Protein AF-A0A7X7E1K5-F1 (afdb_monomer_lite)

Sequence (143 aa):
MISFVKQLFLNLRFADFLDISVVAVFLYFTFTWLRKKASRSIVIGIGSVLFLYAIARFFNMYMTSMVFQAGLTASLVMLVIIFQEDIRMVIERLATIGRFQSRHQLIASNKTVEALVESVCNLARDKIGALIVLKAKNLLTDI

Secondary structure (DSSP, 8-state):
-HHHHHHHHHH--HHHHHHHHHHHHHHHHHHHHHTS-TTTTHHHHHHHHHHHHHHHHHTT-HHHHHHHHHHHHHHHHHHHHHTHHHHHHHHHHHHHHHHTTS-TT----HHHHHHHHHHHHHHHHTT---------SS-----

Radius of gyration: 30.66 Å; chains: 1; bounding box: 66×26×88 Å

Structure (mmCIF, N/CA/C/O backbone):
data_AF-A0A7X7E1K5-F1
#
_entry.id   AF-A0A7X7E1K5-F1
#
loop_
_atom_site.group_PDB
_atom_site.id
_atom_site.type_symbol
_atom_site.label_atom_id
_atom_site.label_alt_id
_atom_site.label_comp_id
_atom_site.label_asym_id
_atom_site.label_entity_id
_atom_site.label_seq_id
_atom_site.pdbx_PDB_ins_code
_atom_site.Cartn_x
_atom_site.Cartn_y
_atom_site.Cartn_z
_atom_site.occupancy
_atom_site.B_iso_or_equiv
_atom_site.auth_seq_id
_atom_site.auth_comp_id
_atom_site.auth_asym_id
_atom_site.auth_atom_id
_atom_site.pdbx_PDB_model_num
ATOM 1 N N . MET A 1 1 ? 23.721 11.189 -44.957 1.00 52.22 1 MET A N 1
ATOM 2 C CA . MET A 1 1 ? 22.369 11.431 -44.397 1.00 52.22 1 MET A CA 1
ATOM 3 C C . MET A 1 1 ? 21.437 10.224 -44.570 1.00 52.22 1 MET A C 1
ATOM 5 O O . MET A 1 1 ? 20.901 9.753 -43.580 1.00 52.22 1 MET A O 1
ATOM 9 N N . ILE A 1 2 ? 21.308 9.650 -45.775 1.00 57.72 2 ILE A N 1
ATOM 10 C CA . ILE A 1 2 ? 20.439 8.479 -46.057 1.00 57.72 2 ILE A CA 1
ATOM 11 C C . ILE A 1 2 ? 20.884 7.180 -45.341 1.00 57.72 2 ILE A C 1
ATOM 13 O O . ILE A 1 2 ? 20.051 6.354 -44.976 1.00 57.72 2 ILE A O 1
ATOM 17 N N . SER A 1 3 ? 22.183 7.011 -45.071 1.00 57.66 3 SER A N 1
ATOM 18 C CA . SER A 1 3 ? 22.731 5.881 -44.300 1.00 57.66 3 SER A CA 1
ATOM 19 C C . SER A 1 3 ? 22.342 5.898 -42.815 1.00 57.66 3 SER A C 1
ATOM 21 O O . SER A 1 3 ? 22.110 4.842 -42.236 1.00 57.66 3 SER A O 1
ATOM 23 N N . PHE A 1 4 ? 22.198 7.087 -42.222 1.00 61.28 4 PHE A N 1
ATOM 24 C CA . PHE A 1 4 ? 21.789 7.272 -40.825 1.00 61.28 4 PHE A CA 1
ATOM 25 C C . PHE A 1 4 ? 20.308 6.921 -40.627 1.00 61.28 4 PHE A C 1
ATOM 27 O O . PHE A 1 4 ? 19.933 6.251 -39.670 1.00 61.28 4 PHE A O 1
ATOM 34 N N . VAL A 1 5 ? 19.473 7.291 -41.604 1.00 63.03 5 VAL A N 1
ATOM 35 C CA . VAL A 1 5 ? 18.049 6.933 -41.631 1.00 63.03 5 VAL A CA 1
ATOM 36 C C . VAL A 1 5 ? 17.877 5.421 -41.813 1.00 63.03 5 VAL A C 1
ATOM 38 O O . VAL A 1 5 ? 17.089 4.811 -41.100 1.00 63.03 5 VAL A O 1
ATOM 41 N N . LYS A 1 6 ? 18.669 4.770 -42.678 1.00 56.09 6 LYS A N 1
ATOM 42 C CA . LYS A 1 6 ? 18.647 3.301 -42.804 1.00 56.09 6 LYS A CA 1
ATOM 43 C C . LYS A 1 6 ? 19.093 2.579 -41.529 1.00 56.09 6 LYS A C 1
ATOM 45 O O . LYS A 1 6 ? 18.501 1.557 -41.216 1.00 56.09 6 LYS A O 1
ATOM 50 N N . GLN A 1 7 ? 20.068 3.098 -40.780 1.00 57.12 7 GLN A N 1
ATOM 51 C CA . GLN A 1 7 ? 20.449 2.542 -39.472 1.00 57.12 7 GLN A CA 1
ATOM 52 C C . GLN A 1 7 ? 19.364 2.733 -38.405 1.00 57.12 7 GLN A C 1
ATOM 54 O O . GLN A 1 7 ? 19.164 1.831 -37.601 1.00 57.12 7 GLN A O 1
ATOM 59 N N . LEU A 1 8 ? 18.622 3.846 -38.428 1.00 57.38 8 LEU A N 1
ATOM 60 C CA . LEU A 1 8 ? 17.443 4.044 -37.576 1.00 57.38 8 LEU A CA 1
ATOM 61 C C . LEU A 1 8 ? 16.327 3.044 -37.907 1.00 57.38 8 LEU A C 1
ATOM 63 O O . LEU A 1 8 ? 15.804 2.404 -37.004 1.00 57.38 8 LEU A O 1
ATOM 67 N N . PHE A 1 9 ? 16.007 2.849 -39.190 1.00 56.84 9 PHE A N 1
ATOM 68 C CA . PHE A 1 9 ? 14.975 1.891 -39.606 1.00 56.84 9 PHE A CA 1
ATOM 69 C C . PHE A 1 9 ? 15.405 0.418 -39.477 1.00 56.84 9 PHE A C 1
ATOM 71 O O . PHE A 1 9 ? 14.549 -0.431 -39.264 1.00 56.84 9 PHE A O 1
ATOM 78 N N . LEU A 1 10 ? 16.703 0.099 -39.563 1.00 53.84 10 LEU A N 1
ATOM 79 C CA . LEU A 1 10 ? 17.232 -1.254 -39.322 1.00 53.84 10 LEU A CA 1
ATOM 80 C C . LEU A 1 10 ? 17.377 -1.588 -37.828 1.00 53.84 10 LEU A C 1
ATOM 82 O O . LEU A 1 10 ? 17.355 -2.765 -37.477 1.00 53.84 10 LEU A O 1
ATOM 86 N N . ASN A 1 11 ? 17.501 -0.579 -36.959 1.00 56.53 11 ASN A N 1
ATOM 87 C CA . ASN A 1 11 ? 17.524 -0.754 -35.503 1.00 56.53 11 ASN A CA 1
ATOM 88 C C . ASN A 1 11 ? 16.140 -0.684 -34.849 1.00 56.53 11 ASN A C 1
ATOM 90 O O . ASN A 1 11 ? 16.055 -0.978 -33.659 1.00 56.53 11 ASN A O 1
ATOM 94 N N . LEU A 1 12 ? 15.078 -0.348 -35.595 1.00 55.78 12 LEU A N 1
ATOM 95 C CA . LEU A 1 12 ? 13.701 -0.554 -35.145 1.00 55.78 12 LEU A CA 1
ATOM 96 C C . LEU A 1 12 ? 13.452 -2.058 -35.059 1.00 55.78 12 LEU A C 1
ATOM 98 O O . LEU A 1 12 ? 13.076 -2.721 -36.029 1.00 55.78 12 LEU A O 1
ATOM 102 N N . ARG A 1 13 ? 13.716 -2.619 -33.880 1.00 69.25 13 ARG A N 1
ATOM 103 C CA . ARG A 1 13 ? 13.424 -4.021 -33.610 1.00 69.25 13 ARG A CA 1
ATOM 104 C C . ARG A 1 13 ? 11.918 -4.139 -33.445 1.00 69.25 13 ARG A C 1
ATOM 106 O O . ARG A 1 13 ? 11.271 -3.279 -32.860 1.00 69.25 13 ARG A O 1
ATOM 113 N N . PHE A 1 14 ? 11.360 -5.270 -33.867 1.00 73.12 14 PHE A N 1
ATOM 114 C CA . PHE A 1 14 ? 9.978 -5.640 -33.536 1.00 73.12 14 PHE A CA 1
ATOM 115 C C . PHE A 1 14 ? 9.683 -5.510 -32.024 1.00 73.12 14 PHE A C 1
ATOM 117 O O . PHE A 1 14 ? 8.558 -5.219 -31.627 1.00 73.12 14 PHE A O 1
ATOM 124 N N . ALA A 1 15 ? 10.723 -5.643 -31.192 1.00 69.31 15 ALA A N 1
ATOM 125 C CA . ALA A 1 15 ? 10.692 -5.379 -29.760 1.00 69.31 15 ALA A CA 1
ATOM 126 C C . ALA A 1 15 ? 10.220 -3.958 -29.395 1.00 69.31 15 ALA A C 1
ATOM 128 O O . ALA A 1 15 ? 9.459 -3.837 -28.448 1.00 69.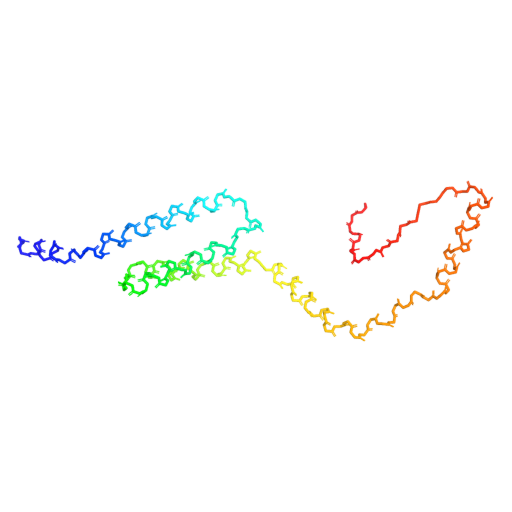31 15 ALA A O 1
ATOM 129 N N . ASP A 1 16 ? 10.587 -2.914 -30.147 1.00 74.38 16 ASP A N 1
ATOM 130 C CA . ASP A 1 16 ? 10.227 -1.521 -29.831 1.00 74.38 16 ASP A CA 1
ATOM 131 C C . ASP A 1 16 ? 8.736 -1.249 -30.088 1.00 74.38 16 ASP A C 1
ATOM 133 O O . ASP A 1 16 ? 8.059 -0.571 -29.315 1.00 74.38 16 ASP A O 1
ATOM 137 N N . PHE A 1 17 ? 8.190 -1.833 -31.159 1.00 79.88 17 PHE A N 1
ATOM 138 C CA . PHE A 1 17 ? 6.757 -1.764 -31.454 1.00 79.88 17 PHE A CA 1
ATOM 139 C C . PHE A 1 17 ? 5.929 -2.535 -30.417 1.00 79.88 17 PHE A C 1
ATOM 141 O O . PHE A 1 17 ? 4.865 -2.081 -29.980 1.00 79.88 17 PHE A O 1
ATOM 148 N N . LEU A 1 18 ? 6.441 -3.695 -29.995 1.00 78.50 18 LEU A N 1
ATOM 149 C CA . LEU A 1 18 ? 5.858 -4.481 -28.916 1.00 78.50 18 LEU A CA 1
ATOM 150 C C . LEU A 1 18 ? 5.944 -3.720 -27.581 1.00 78.50 18 LEU A C 1
ATOM 152 O O . LEU A 1 18 ? 4.991 -3.761 -26.807 1.00 78.50 18 LEU A O 1
ATOM 156 N N . ASP A 1 19 ? 7.008 -2.942 -27.363 1.00 72.69 19 ASP A N 1
ATOM 157 C CA . ASP A 1 19 ? 7.198 -2.110 -26.172 1.00 72.69 19 ASP A CA 1
ATOM 158 C C . ASP A 1 19 ? 6.153 -1.014 -26.028 1.00 72.69 19 ASP A C 1
ATOM 160 O O . ASP A 1 19 ? 5.422 -0.962 -25.036 1.00 72.69 19 ASP A O 1
ATOM 164 N N . ILE A 1 20 ? 5.971 -0.219 -27.078 1.00 80.44 20 ILE A N 1
ATOM 165 C CA . ILE A 1 20 ? 4.963 0.845 -27.093 1.00 80.44 20 ILE A CA 1
ATOM 166 C C . ILE A 1 20 ? 3.552 0.268 -26.911 1.00 80.44 20 ILE A C 1
ATOM 168 O O . ILE A 1 20 ? 2.744 0.821 -26.162 1.00 80.44 20 ILE A O 1
ATOM 172 N N . SER A 1 21 ? 3.260 -0.865 -27.556 1.00 82.31 21 SER A N 1
ATOM 173 C CA . SER A 1 21 ? 1.945 -1.511 -27.473 1.00 82.31 21 SER A CA 1
ATOM 174 C C . SER A 1 21 ? 1.640 -2.021 -26.061 1.00 82.31 21 SER A C 1
ATOM 176 O O . SER A 1 21 ? 0.546 -1.792 -25.541 1.00 82.31 21 SER A O 1
ATOM 178 N N . VAL A 1 22 ? 2.609 -2.675 -25.411 1.00 79.19 22 VAL A N 1
ATOM 179 C CA . VAL A 1 22 ? 2.457 -3.190 -24.041 1.00 79.19 22 VAL A CA 1
ATOM 180 C C . VAL A 1 22 ? 2.259 -2.046 -23.047 1.00 79.19 22 VAL A C 1
ATOM 182 O O . VAL A 1 22 ? 1.338 -2.104 -22.228 1.00 79.19 22 VAL A O 1
ATOM 185 N N . VAL A 1 23 ? 3.053 -0.975 -23.147 1.00 75.69 23 VAL A N 1
ATOM 186 C CA . VAL A 1 23 ? 2.913 0.212 -22.285 1.00 75.69 23 VAL A CA 1
ATOM 187 C C . VAL A 1 23 ? 1.554 0.881 -22.463 1.00 75.69 23 VAL A C 1
ATOM 189 O O . VAL A 1 23 ? 0.909 1.241 -21.477 1.00 75.69 23 VAL A O 1
ATOM 192 N N . ALA A 1 24 ? 1.086 1.029 -23.703 1.00 79.62 24 ALA A N 1
ATOM 193 C CA . ALA A 1 24 ? -0.196 1.665 -23.989 1.00 79.62 24 ALA A CA 1
ATOM 194 C C . ALA A 1 24 ? -1.375 0.890 -23.376 1.00 79.62 24 ALA A C 1
ATOM 196 O O . ALA A 1 24 ? -2.227 1.483 -22.709 1.00 79.62 24 ALA A O 1
ATOM 197 N N . VAL A 1 25 ? -1.403 -0.439 -23.539 1.00 82.12 25 VAL A N 1
ATOM 198 C CA . VAL A 1 25 ? -2.443 -1.299 -22.944 1.00 82.12 25 VAL A CA 1
ATOM 199 C C . VAL A 1 25 ? -2.380 -1.255 -21.418 1.00 82.12 25 VAL A C 1
ATOM 201 O O . VAL A 1 25 ? -3.415 -1.162 -20.754 1.00 82.12 25 VAL A O 1
ATOM 204 N N . PHE A 1 26 ? -1.171 -1.271 -20.856 1.00 75.50 26 PHE A N 1
ATOM 205 C CA . PHE A 1 26 ? -0.964 -1.178 -19.418 1.00 75.50 26 PHE A CA 1
ATOM 206 C C . PHE A 1 26 ? -1.514 0.120 -18.822 1.00 75.50 26 PHE A C 1
ATOM 208 O O . PHE A 1 26 ? -2.250 0.095 -17.829 1.00 75.50 26 PHE A O 1
ATOM 215 N N . LEU A 1 27 ? -1.183 1.256 -19.439 1.00 74.88 27 LEU A N 1
ATOM 216 C CA . LEU A 1 27 ? -1.686 2.558 -19.017 1.00 74.88 27 LEU A CA 1
ATOM 217 C C . LEU A 1 27 ? -3.209 2.608 -19.121 1.00 74.88 27 LEU A C 1
ATOM 219 O O . LEU A 1 27 ? -3.863 3.009 -18.161 1.00 74.88 27 LEU A O 1
ATOM 223 N N . TYR A 1 28 ? -3.787 2.138 -20.229 1.00 83.06 28 TYR A N 1
ATOM 224 C CA . TYR A 1 28 ? -5.239 2.092 -20.406 1.00 83.06 28 TYR A CA 1
ATOM 225 C C . TYR A 1 28 ? -5.943 1.314 -19.284 1.00 83.06 28 TYR A C 1
ATOM 227 O O . TYR A 1 28 ? -6.911 1.807 -18.691 1.00 83.06 28 TYR A O 1
ATOM 235 N N . PHE A 1 29 ? -5.438 0.121 -18.953 1.00 75.00 29 PHE A N 1
ATOM 236 C CA . PHE A 1 29 ? -5.979 -0.679 -17.856 1.00 75.00 29 PHE A CA 1
ATOM 237 C C . PHE A 1 29 ? -5.829 0.035 -16.514 1.00 75.00 29 PHE A C 1
ATOM 239 O O . PHE A 1 29 ? -6.809 0.144 -15.779 1.00 75.00 29 PHE A O 1
ATOM 246 N N . THR A 1 30 ? -4.647 0.583 -16.226 1.00 66.25 30 THR A N 1
ATOM 247 C CA . THR A 1 30 ? -4.368 1.318 -14.983 1.00 66.25 30 THR A CA 1
ATOM 248 C C . THR A 1 30 ? -5.324 2.500 -14.806 1.00 66.25 30 THR A C 1
ATOM 250 O O . THR A 1 30 ? -5.965 2.623 -13.763 1.00 66.25 30 THR A O 1
ATOM 253 N N . PHE A 1 31 ? -5.509 3.329 -15.837 1.00 71.56 31 PHE A N 1
ATOM 254 C CA . PHE A 1 31 ? -6.437 4.466 -15.802 1.00 71.56 31 PHE A CA 1
ATOM 255 C C . PHE A 1 31 ? -7.897 4.039 -15.627 1.00 71.56 31 PHE A C 1
ATOM 257 O O . PHE A 1 31 ? -8.642 4.646 -14.853 1.00 71.56 31 PHE A O 1
ATOM 264 N N . THR A 1 32 ? -8.317 2.981 -16.320 1.00 71.75 32 THR A N 1
ATOM 265 C CA . THR A 1 32 ? -9.682 2.446 -16.207 1.00 71.75 32 THR A CA 1
ATOM 266 C C . THR A 1 32 ? -9.944 1.887 -14.811 1.00 71.75 32 THR A C 1
ATOM 268 O O . THR A 1 32 ? -11.049 2.003 -14.277 1.00 71.75 32 THR A O 1
ATOM 271 N N . TRP A 1 33 ? -8.918 1.307 -14.198 1.00 62.69 33 TRP A N 1
ATOM 272 C CA . TRP A 1 33 ? -8.998 0.683 -12.892 1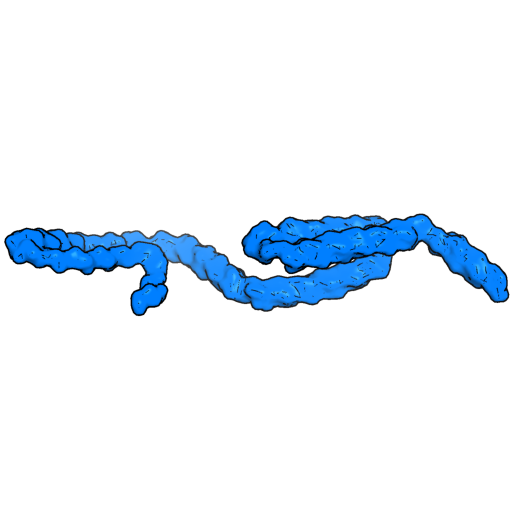.00 62.69 33 TRP A CA 1
ATOM 273 C C . TRP A 1 33 ? -8.980 1.694 -11.744 1.00 62.69 33 TRP A C 1
ATOM 275 O O . TRP A 1 33 ? -9.802 1.589 -10.837 1.00 62.69 33 TRP A O 1
ATOM 285 N N . LEU A 1 34 ? -8.164 2.749 -11.853 1.00 62.81 34 LEU A N 1
ATOM 286 C CA . LEU A 1 34 ? -8.198 3.912 -10.955 1.00 62.81 34 LEU A CA 1
ATOM 287 C C . LEU A 1 34 ? -9.583 4.579 -10.903 1.00 62.81 34 LEU A C 1
ATOM 289 O O . LEU A 1 34 ? -9.949 5.172 -9.891 1.00 62.81 34 LEU A O 1
ATOM 293 N N . ARG A 1 35 ? -10.384 4.463 -11.972 1.00 61.28 35 ARG A N 1
ATOM 294 C CA . ARG A 1 35 ? -11.755 4.994 -12.020 1.00 61.28 35 ARG A CA 1
ATOM 295 C C . ARG A 1 35 ? -12.802 4.157 -11.273 1.00 61.28 35 ARG A C 1
ATOM 297 O O . ARG A 1 35 ? -13.898 4.670 -11.051 1.00 61.28 35 ARG A O 1
ATOM 304 N N . LYS A 1 36 ? -12.540 2.899 -10.889 1.00 52.28 36 LYS A N 1
ATOM 305 C CA . LYS A 1 36 ? -13.532 2.046 -10.196 1.00 52.28 36 LYS A CA 1
ATOM 306 C C . LYS A 1 36 ? -13.159 1.813 -8.724 1.00 52.28 36 LYS A C 1
ATOM 308 O O . LYS A 1 36 ? -12.006 1.601 -8.383 1.00 52.28 36 LYS A O 1
ATOM 313 N N . LYS A 1 37 ? -14.176 1.895 -7.853 1.00 54.78 37 LYS A N 1
ATOM 314 C CA . LYS A 1 37 ? -14.093 2.069 -6.387 1.00 54.78 37 LYS A CA 1
ATOM 315 C C . LYS A 1 37 ? -13.019 1.223 -5.676 1.00 54.78 37 LYS A C 1
ATOM 317 O O . LYS A 1 37 ? -12.943 0.005 -5.824 1.00 54.78 37 LYS A O 1
ATOM 322 N N . ALA A 1 38 ? -12.272 1.911 -4.812 1.00 58.59 38 ALA A N 1
ATOM 323 C CA . ALA A 1 38 ? -10.977 1.523 -4.264 1.00 58.59 38 ALA A CA 1
ATOM 324 C C . ALA A 1 38 ? -10.960 0.419 -3.184 1.00 58.59 38 ALA A C 1
ATOM 326 O O . ALA A 1 38 ? -9.887 -0.091 -2.886 1.00 58.59 38 ALA A O 1
ATOM 327 N N . SER A 1 39 ? -12.080 -0.012 -2.594 1.00 57.53 39 SER A N 1
ATOM 328 C CA . SER A 1 39 ? -11.974 -0.779 -1.334 1.00 57.53 39 SER A CA 1
ATOM 329 C C . SER A 1 39 ? -11.662 -2.276 -1.476 1.00 57.53 39 SER A C 1
ATOM 331 O O . SER A 1 39 ? -11.331 -2.917 -0.485 1.00 57.53 39 SER A O 1
ATOM 333 N N . ARG A 1 40 ? -11.761 -2.868 -2.676 1.00 57.81 40 ARG A N 1
ATOM 334 C CA . ARG A 1 40 ? -11.497 -4.315 -2.861 1.00 57.81 40 ARG A CA 1
ATOM 335 C C . ARG A 1 40 ? -10.582 -4.665 -4.028 1.00 57.81 40 ARG A C 1
ATOM 337 O O . ARG A 1 40 ? -10.246 -5.830 -4.204 1.00 57.81 40 ARG A O 1
ATOM 344 N N . SER A 1 41 ? -10.191 -3.676 -4.827 1.00 63.19 41 SER A N 1
ATOM 345 C CA . SER A 1 41 ? -9.428 -3.918 -6.048 1.00 63.19 41 SER A CA 1
ATOM 346 C C . SER A 1 41 ? -7.915 -3.806 -5.833 1.00 63.19 41 SER A C 1
ATOM 348 O O . SER A 1 41 ? -7.205 -4.611 -6.408 1.00 63.19 41 SER A O 1
ATOM 350 N N . ILE A 1 42 ? -7.398 -2.956 -4.937 1.00 69.88 42 ILE A N 1
ATOM 351 C CA . ILE A 1 42 ? -5.963 -2.578 -4.833 1.00 69.88 42 ILE A CA 1
ATOM 352 C C . ILE A 1 42 ? -4.945 -3.737 -4.983 1.00 69.88 42 ILE A C 1
ATOM 354 O O . ILE A 1 42 ? -3.957 -3.593 -5.702 1.00 69.88 42 ILE A O 1
ATOM 358 N N . VAL A 1 43 ? -5.214 -4.911 -4.406 1.00 69.88 43 VAL A N 1
ATOM 359 C CA . VAL A 1 43 ? -4.358 -6.107 -4.536 1.00 69.88 43 VAL A CA 1
ATOM 360 C C . VAL A 1 43 ? -4.197 -6.578 -5.990 1.00 69.88 43 VAL A C 1
ATOM 362 O O . VAL A 1 43 ? -3.08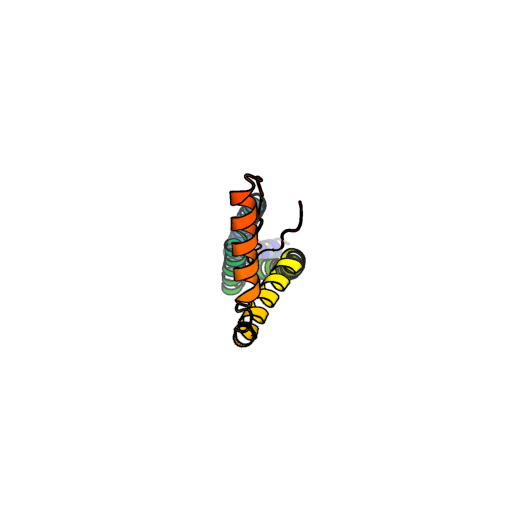5 -6.876 -6.419 1.00 69.88 43 VAL A O 1
ATOM 365 N N . ILE A 1 44 ? -5.284 -6.618 -6.767 1.00 71.94 44 ILE A N 1
ATOM 366 C CA . ILE A 1 44 ? -5.279 -7.100 -8.159 1.00 71.94 44 ILE A CA 1
ATOM 367 C C . ILE A 1 44 ? -4.446 -6.171 -9.049 1.00 71.94 44 ILE A C 1
ATOM 369 O O . ILE A 1 44 ? -3.696 -6.637 -9.902 1.00 71.94 44 ILE A O 1
ATOM 373 N N . GLY A 1 45 ? -4.524 -4.861 -8.833 1.00 74.81 45 GLY A N 1
ATOM 374 C CA . GLY A 1 45 ? -3.781 -3.891 -9.635 1.00 74.81 45 GLY A CA 1
ATOM 375 C C . GLY A 1 45 ? -2.315 -3.833 -9.268 1.00 74.81 45 GLY A C 1
ATOM 376 O O . GLY A 1 45 ? -1.499 -3.857 -10.183 1.00 74.81 45 GLY A O 1
ATOM 377 N N . ILE A 1 46 ? -1.963 -3.874 -7.976 1.00 77.25 46 ILE A N 1
ATOM 378 C CA . ILE A 1 46 ? -0.561 -4.046 -7.561 1.00 77.25 46 ILE A CA 1
ATOM 379 C C . ILE A 1 46 ? 0.010 -5.325 -8.191 1.00 77.25 46 ILE A C 1
ATOM 381 O O . ILE A 1 46 ? 1.089 -5.287 -8.780 1.00 77.25 46 ILE A O 1
ATOM 385 N N . GLY A 1 47 ? -0.743 -6.431 -8.153 1.00 79.62 47 GLY A N 1
ATOM 386 C CA . GLY A 1 47 ? -0.367 -7.684 -8.809 1.00 79.62 47 GLY A CA 1
ATOM 387 C C . GLY A 1 47 ? -0.148 -7.530 -10.317 1.00 79.62 47 GLY A C 1
ATOM 388 O O . GLY A 1 47 ? 0.872 -7.976 -10.837 1.00 79.62 47 GLY A O 1
ATOM 389 N N . SER A 1 48 ? -1.057 -6.847 -11.017 1.00 76.12 48 SER A N 1
ATOM 390 C CA . SER A 1 48 ? -0.933 -6.610 -12.461 1.00 76.12 48 SER A CA 1
ATOM 391 C C . SER A 1 48 ? 0.270 -5.731 -12.826 1.00 76.12 48 SER A C 1
ATOM 393 O O . SER A 1 48 ? 0.989 -6.054 -13.768 1.00 76.12 48 SER A O 1
ATOM 395 N N . VAL A 1 49 ? 0.554 -4.676 -12.051 1.00 79.12 49 VAL A N 1
ATOM 396 C CA . VAL A 1 49 ? 1.715 -3.794 -12.260 1.00 79.12 49 VAL A CA 1
ATOM 397 C C . VAL A 1 49 ? 3.016 -4.578 -12.096 1.00 79.12 49 VAL A C 1
ATOM 399 O O . VAL A 1 49 ? 3.900 -4.485 -12.945 1.00 79.12 49 VAL A O 1
ATOM 402 N N . LEU A 1 50 ? 3.125 -5.391 -11.039 1.00 81.31 50 LEU A N 1
ATOM 403 C CA . LEU A 1 50 ? 4.300 -6.232 -10.798 1.00 81.31 50 LEU A CA 1
ATOM 404 C C . LEU A 1 50 ? 4.490 -7.285 -11.896 1.00 81.31 50 LEU A C 1
ATOM 406 O O . LEU A 1 50 ? 5.616 -7.516 -12.336 1.00 81.31 50 LEU A O 1
ATOM 410 N N . PHE A 1 51 ? 3.399 -7.894 -12.364 1.00 82.50 51 PHE A N 1
ATOM 411 C CA . PHE A 1 51 ? 3.433 -8.877 -13.443 1.00 82.50 51 PHE A CA 1
ATOM 412 C C . PHE A 1 51 ? 3.932 -8.268 -14.760 1.00 82.50 51 PHE A C 1
ATOM 414 O O . PHE A 1 51 ? 4.845 -8.808 -15.385 1.00 82.50 51 PHE A O 1
ATOM 421 N N . LEU A 1 52 ? 3.396 -7.111 -15.156 1.00 79.94 52 LEU A N 1
ATOM 422 C CA . LEU A 1 52 ? 3.851 -6.425 -16.365 1.00 79.94 52 LEU A CA 1
ATOM 423 C C . LEU A 1 52 ? 5.287 -5.911 -16.254 1.00 79.94 52 LEU A C 1
ATOM 425 O O . LEU A 1 52 ? 6.034 -6.004 -17.225 1.00 79.94 52 LEU A O 1
ATOM 429 N N . TYR A 1 53 ? 5.707 -5.436 -15.081 1.00 81.81 53 TYR A N 1
ATOM 430 C CA . TYR A 1 53 ? 7.103 -5.065 -14.855 1.00 81.81 53 TYR A CA 1
ATOM 431 C C . TYR A 1 53 ? 8.053 -6.263 -15.018 1.00 81.81 53 TYR A C 1
ATOM 433 O O . TYR A 1 53 ? 9.108 -6.134 -15.642 1.00 81.81 53 TYR A O 1
ATOM 441 N N . ALA A 1 54 ? 7.678 -7.442 -14.511 1.00 77.56 54 ALA A N 1
ATOM 442 C CA . ALA A 1 54 ? 8.471 -8.660 -14.676 1.00 77.56 54 ALA A CA 1
ATOM 443 C C . ALA A 1 54 ? 8.617 -9.054 -16.155 1.00 77.56 54 ALA A C 1
ATOM 445 O O . ALA A 1 54 ? 9.719 -9.385 -16.591 1.00 77.56 54 ALA A O 1
ATOM 446 N N . ILE A 1 55 ? 7.536 -8.945 -16.935 1.00 78.00 55 ILE A N 1
ATOM 447 C CA . ILE A 1 55 ? 7.559 -9.147 -18.390 1.00 78.00 55 ILE A CA 1
ATOM 448 C C . ILE A 1 55 ? 8.488 -8.125 -19.056 1.00 78.00 55 ILE A C 1
ATOM 450 O O . ILE A 1 55 ? 9.390 -8.514 -19.794 1.00 78.00 55 ILE A O 1
ATOM 454 N N . ALA A 1 56 ? 8.333 -6.834 -18.757 1.00 80.75 56 ALA A N 1
ATOM 455 C CA . ALA A 1 56 ? 9.158 -5.782 -19.348 1.00 80.75 56 ALA A CA 1
ATOM 456 C C . ALA A 1 56 ? 10.657 -5.996 -19.089 1.00 80.75 56 ALA A C 1
ATOM 458 O O . ALA A 1 56 ? 11.490 -5.850 -19.987 1.00 80.75 56 ALA A O 1
ATOM 459 N N . ARG A 1 57 ? 11.006 -6.415 -17.867 1.00 78.88 57 ARG A N 1
ATOM 460 C CA . ARG A 1 57 ? 12.385 -6.744 -17.501 1.00 78.88 57 ARG A CA 1
ATOM 461 C C . ARG A 1 57 ? 12.890 -7.995 -18.220 1.00 78.88 57 ARG A C 1
ATOM 463 O O . ARG A 1 57 ? 14.041 -8.013 -18.646 1.00 78.88 57 ARG A O 1
ATOM 470 N N . PHE A 1 58 ? 12.045 -9.014 -18.383 1.00 74.06 58 PHE A N 1
ATOM 471 C CA . PHE A 1 58 ? 12.391 -10.239 -19.107 1.00 74.06 58 PHE A CA 1
ATOM 472 C C . PHE A 1 58 ? 12.707 -9.967 -20.585 1.00 74.06 58 PHE A C 1
ATOM 474 O O . PHE A 1 58 ? 13.690 -10.478 -21.114 1.00 74.06 58 PHE A O 1
ATOM 481 N N . PHE A 1 59 ? 11.927 -9.099 -21.233 1.00 78.19 59 PHE A N 1
ATOM 482 C CA . PHE A 1 59 ? 12.137 -8.692 -22.626 1.00 78.19 59 PHE A CA 1
ATOM 483 C C . PHE A 1 59 ? 13.195 -7.586 -22.805 1.00 78.19 59 PHE A C 1
ATOM 485 O O . PHE A 1 59 ? 13.441 -7.159 -23.932 1.00 78.19 59 PHE A 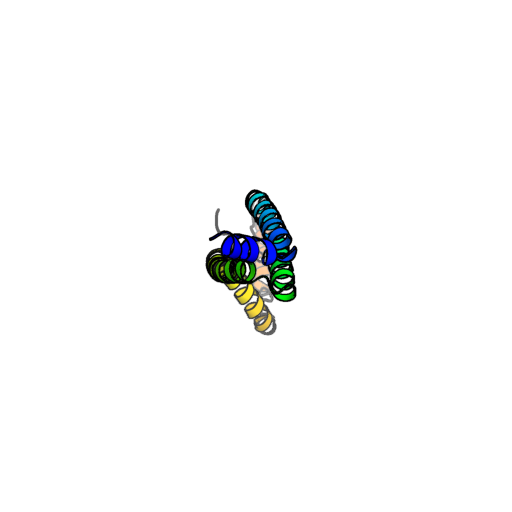O 1
ATOM 492 N N . ASN A 1 60 ? 13.867 -7.158 -21.727 1.00 76.88 60 ASN A N 1
ATOM 493 C CA . ASN A 1 60 ? 14.899 -6.112 -21.741 1.00 76.88 60 ASN A CA 1
ATOM 494 C C . ASN A 1 60 ? 14.401 -4.758 -22.296 1.00 76.88 60 ASN A C 1
ATOM 496 O O . ASN A 1 60 ? 15.137 -4.010 -22.941 1.00 76.88 60 ASN A O 1
ATOM 500 N N . MET A 1 61 ? 13.132 -4.437 -22.038 1.00 79.25 61 MET A N 1
ATOM 501 C CA . MET A 1 61 ? 12.493 -3.190 -22.458 1.00 79.25 61 MET A CA 1
ATOM 502 C C . MET A 1 61 ? 12.951 -2.042 -21.557 1.00 79.25 61 MET A C 1
ATOM 504 O O . MET A 1 61 ? 12.373 -1.783 -20.498 1.00 79.25 61 MET A O 1
ATOM 508 N N . TYR A 1 62 ? 14.040 -1.381 -21.953 1.00 77.56 62 TYR A N 1
ATOM 509 C CA . TYR A 1 62 ? 14.728 -0.380 -21.133 1.00 77.56 62 TYR A CA 1
ATOM 510 C C . TYR A 1 62 ? 13.819 0.789 -20.723 1.00 77.56 62 TYR A C 1
ATOM 512 O O . TYR A 1 62 ? 13.763 1.146 -19.545 1.00 77.56 62 TYR A O 1
ATOM 520 N N . MET A 1 63 ? 13.064 1.353 -21.670 1.00 77.44 63 MET A N 1
ATOM 521 C CA . MET A 1 63 ? 12.201 2.510 -21.403 1.00 77.44 63 MET A CA 1
ATOM 522 C C . MET A 1 63 ? 11.055 2.151 -20.463 1.00 77.44 63 MET A C 1
ATOM 524 O O . MET A 1 63 ? 10.805 2.840 -19.475 1.00 77.44 63 MET A O 1
ATOM 528 N N . THR A 1 64 ? 10.410 1.024 -20.725 1.00 78.00 64 THR A N 1
ATOM 529 C CA . THR A 1 64 ? 9.312 0.519 -19.908 1.00 78.00 64 THR A CA 1
ATOM 530 C C . THR A 1 64 ? 9.780 0.178 -18.503 1.00 78.00 64 THR A C 1
ATOM 532 O O . THR A 1 64 ? 9.184 0.643 -17.534 1.00 78.00 64 THR A O 1
ATOM 535 N N . SER A 1 65 ? 10.907 -0.525 -18.369 1.00 80.38 65 SER A N 1
ATOM 536 C CA . SER A 1 65 ? 11.566 -0.777 -17.083 1.00 80.38 65 SER A CA 1
ATOM 537 C C . SER A 1 65 ? 11.776 0.515 -16.289 1.00 80.38 65 SER A C 1
ATOM 539 O O . SER A 1 65 ? 11.448 0.565 -15.104 1.00 80.38 65 SER A O 1
ATOM 541 N N . MET A 1 66 ? 12.288 1.567 -16.934 1.00 84.25 66 MET A N 1
ATOM 542 C CA . MET A 1 66 ? 12.564 2.850 -16.285 1.00 84.25 66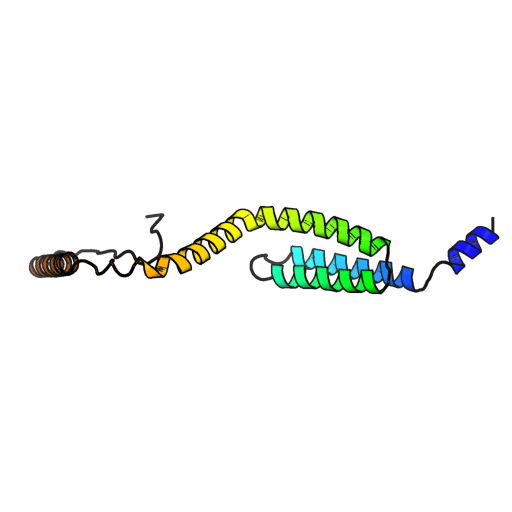 MET A CA 1
ATOM 543 C C . MET A 1 66 ? 11.280 3.541 -15.797 1.00 84.25 66 MET A C 1
ATOM 545 O O . MET A 1 66 ? 11.218 3.997 -14.654 1.00 84.25 66 MET A O 1
ATOM 549 N N . VAL A 1 67 ? 10.231 3.569 -16.627 1.00 83.75 67 VAL A N 1
ATOM 550 C CA . VAL A 1 67 ? 8.925 4.150 -16.265 1.00 83.75 67 VAL A CA 1
ATOM 551 C C . VAL A 1 67 ? 8.272 3.371 -15.124 1.00 83.75 67 VAL A C 1
ATOM 553 O O . VAL A 1 67 ? 7.801 3.973 -14.158 1.00 83.75 67 VAL A O 1
ATOM 556 N N . PHE A 1 68 ? 8.287 2.039 -15.186 1.00 84.81 68 PHE A N 1
ATOM 557 C CA . PHE A 1 68 ? 7.775 1.195 -14.109 1.00 84.81 68 PHE A CA 1
ATOM 558 C C . PHE A 1 68 ? 8.559 1.384 -12.812 1.00 84.81 68 PHE A C 1
ATOM 560 O O . PHE A 1 68 ? 7.945 1.441 -11.755 1.00 84.81 68 PHE A O 1
ATOM 567 N N . GLN A 1 69 ? 9.885 1.519 -12.858 1.00 86.75 69 GLN A N 1
ATOM 568 C CA . GLN A 1 69 ? 10.699 1.721 -11.659 1.00 86.75 69 GLN A CA 1
ATOM 569 C C . GLN A 1 69 ? 10.377 3.057 -10.969 1.00 86.75 69 GLN A C 1
ATOM 571 O O . GLN A 1 69 ? 10.193 3.094 -9.747 1.00 86.75 69 GLN A O 1
ATOM 576 N N . ALA A 1 70 ? 10.232 4.138 -11.742 1.00 87.00 70 ALA A N 1
ATOM 577 C CA . ALA A 1 70 ? 9.804 5.436 -11.221 1.00 87.00 70 ALA A CA 1
ATOM 578 C C . ALA A 1 70 ? 8.365 5.375 -10.671 1.00 87.00 70 ALA A C 1
ATOM 580 O O . ALA A 1 70 ? 8.100 5.817 -9.551 1.00 87.00 70 ALA A O 1
ATOM 581 N N . GLY A 1 71 ? 7.448 4.758 -11.422 1.00 86.06 71 GLY A N 1
ATOM 582 C CA . GLY A 1 71 ? 6.045 4.600 -11.040 1.00 86.06 71 GLY A CA 1
ATOM 583 C C . GLY A 1 71 ? 5.843 3.727 -9.801 1.00 86.06 71 GLY A C 1
ATOM 584 O O . GLY A 1 71 ? 5.060 4.091 -8.927 1.00 86.06 71 GLY A O 1
ATOM 585 N N . LEU A 1 72 ? 6.569 2.612 -9.675 1.00 85.38 72 LEU A N 1
ATOM 586 C CA . LEU A 1 72 ? 6.538 1.727 -8.505 1.00 85.38 72 LEU A CA 1
ATOM 587 C C . LEU A 1 72 ? 7.066 2.436 -7.261 1.00 85.38 72 LEU A C 1
ATOM 589 O O . LEU A 1 72 ? 6.455 2.327 -6.203 1.00 85.38 72 LEU A O 1
ATOM 593 N N . THR A 1 73 ? 8.150 3.206 -7.391 1.00 88.75 73 THR A N 1
ATOM 594 C CA . THR A 1 73 ? 8.688 4.011 -6.284 1.00 88.75 73 THR A CA 1
ATOM 595 C C . THR A 1 73 ? 7.648 5.013 -5.782 1.00 88.75 73 THR A C 1
ATOM 597 O O . THR A 1 73 ? 7.346 5.043 -4.590 1.00 88.75 73 THR A O 1
ATOM 600 N N . ALA A 1 74 ? 7.032 5.779 -6.688 1.00 87.50 74 ALA A N 1
ATOM 601 C CA . ALA A 1 74 ? 5.967 6.718 -6.337 1.00 87.50 74 ALA A CA 1
ATOM 602 C C . ALA A 1 74 ? 4.734 6.008 -5.747 1.00 87.50 74 ALA A C 1
ATOM 604 O O . ALA A 1 74 ? 4.167 6.466 -4.755 1.00 87.50 74 ALA A O 1
ATOM 605 N N . SER A 1 75 ? 4.351 4.861 -6.314 1.00 81.94 75 SER A N 1
ATOM 606 C CA . SER A 1 75 ? 3.213 4.061 -5.850 1.00 81.94 75 SER A CA 1
ATOM 607 C C . SER A 1 75 ? 3.439 3.498 -4.451 1.00 81.94 75 SER A C 1
ATOM 609 O O . SER A 1 75 ? 2.508 3.502 -3.658 1.00 81.94 75 SER A O 1
ATOM 611 N N . LEU A 1 76 ? 4.655 3.051 -4.115 1.00 86.31 76 LEU A N 1
ATOM 612 C CA . LEU A 1 76 ? 4.994 2.586 -2.766 1.00 86.31 76 LEU A CA 1
ATOM 613 C C . LEU A 1 76 ? 4.864 3.710 -1.740 1.00 86.31 76 LEU A C 1
ATOM 615 O O . LEU A 1 76 ? 4.262 3.505 -0.690 1.00 86.31 76 LEU A O 1
ATOM 619 N N . VAL A 1 77 ? 5.374 4.904 -2.054 1.00 89.19 77 VAL A N 1
ATOM 620 C CA . VAL A 1 77 ? 5.226 6.079 -1.183 1.00 89.19 77 VAL A CA 1
ATOM 621 C C . VAL A 1 77 ? 3.747 6.428 -1.004 1.00 89.19 77 VAL A C 1
ATOM 623 O O . VAL A 1 77 ? 3.285 6.594 0.122 1.00 89.19 77 VAL A O 1
ATOM 626 N N . MET A 1 78 ? 2.982 6.475 -2.097 1.00 84.81 78 MET A N 1
ATOM 627 C CA . MET A 1 78 ? 1.550 6.774 -2.060 1.00 84.81 78 MET A CA 1
ATOM 628 C C . MET A 1 78 ? 0.758 5.713 -1.284 1.00 84.81 78 MET A C 1
ATOM 630 O O . MET A 1 78 ? -0.128 6.062 -0.511 1.00 84.81 78 MET A O 1
ATOM 634 N N . LEU A 1 79 ? 1.100 4.432 -1.450 1.00 83.12 79 LEU A N 1
ATOM 635 C CA . LEU A 1 79 ? 0.517 3.317 -0.707 1.00 83.12 79 LEU A CA 1
ATOM 636 C C . LEU A 1 79 ? 0.780 3.511 0.782 1.00 83.12 79 LEU A C 1
ATOM 638 O O . LEU A 1 79 ? -0.167 3.517 1.556 1.00 83.12 79 LEU A O 1
ATOM 642 N N . VAL A 1 80 ? 2.029 3.749 1.186 1.00 84.69 80 VAL A N 1
ATOM 643 C CA . VAL A 1 80 ? 2.348 4.004 2.595 1.00 84.69 80 VAL A CA 1
ATOM 644 C C . VAL A 1 80 ? 1.538 5.179 3.135 1.00 84.69 80 VAL A C 1
ATOM 646 O O . VAL A 1 80 ? 1.025 5.044 4.234 1.00 84.69 80 VAL A O 1
ATOM 649 N N . ILE A 1 81 ? 1.378 6.275 2.378 1.00 86.25 81 ILE A N 1
ATOM 650 C CA . ILE A 1 81 ? 0.599 7.464 2.776 1.00 86.25 81 ILE A CA 1
ATOM 651 C C . ILE A 1 81 ? -0.904 7.174 2.910 1.00 86.25 81 ILE A C 1
ATOM 653 O O . ILE A 1 81 ? -1.517 7.585 3.890 1.00 86.25 81 ILE A O 1
ATOM 657 N N . ILE A 1 82 ? -1.508 6.469 1.952 1.00 80.75 82 ILE A N 1
ATOM 658 C CA . ILE A 1 82 ? -2.943 6.139 1.991 1.00 80.75 82 ILE A CA 1
ATOM 659 C C . ILE A 1 82 ? -3.230 5.123 3.099 1.00 80.75 82 ILE A C 1
ATOM 661 O O . ILE A 1 82 ? -4.209 5.248 3.825 1.00 80.75 82 ILE A O 1
ATOM 665 N N . PHE A 1 83 ? -2.365 4.122 3.241 1.00 82.06 83 PHE A N 1
ATOM 666 C CA . PHE A 1 83 ? -2.538 3.019 4.180 1.00 82.06 83 PHE A CA 1
ATOM 667 C C . PHE A 1 83 ? -1.898 3.281 5.553 1.00 82.06 83 PHE A C 1
ATOM 669 O O . PHE A 1 83 ? -1.752 2.337 6.334 1.00 82.06 83 PHE A O 1
ATOM 676 N N . GLN A 1 84 ? -1.518 4.525 5.885 1.00 81.31 84 GLN A N 1
ATOM 677 C CA . GLN A 1 84 ? -0.915 4.838 7.193 1.00 81.31 84 GLN A CA 1
ATOM 678 C C . GLN A 1 84 ? -1.799 4.353 8.353 1.00 81.31 84 GLN A C 1
ATOM 680 O O . GLN A 1 84 ? -1.298 3.765 9.314 1.00 81.31 84 GLN A O 1
ATOM 685 N N . GLU A 1 85 ? -3.112 4.570 8.250 1.00 74.50 85 GLU A N 1
ATOM 686 C CA . GLU A 1 85 ? -4.096 4.217 9.280 1.00 74.50 85 GLU A CA 1
ATOM 687 C C . GLU A 1 85 ? -4.393 2.707 9.318 1.00 74.50 85 GLU A C 1
ATOM 689 O O . GLU A 1 85 ? -4.436 2.106 10.395 1.00 74.50 85 GLU A O 1
ATOM 694 N N . ASP A 1 86 ? -4.504 2.062 8.155 1.00 82.06 86 ASP A N 1
ATOM 695 C CA . ASP A 1 86 ? -4.785 0.625 8.051 1.00 82.06 86 ASP A CA 1
ATOM 696 C C . ASP A 1 86 ? -3.636 -0.235 8.597 1.00 82.06 86 ASP A C 1
ATOM 698 O O . ASP A 1 86 ? -3.869 -1.190 9.344 1.00 82.06 86 ASP A O 1
ATOM 702 N N . ILE A 1 87 ? -2.382 0.109 8.270 1.00 77.19 87 ILE A N 1
ATOM 703 C CA . ILE A 1 87 ? -1.195 -0.610 8.766 1.00 77.19 87 ILE A CA 1
ATOM 704 C C . ILE A 1 87 ? -1.132 -0.523 10.293 1.00 77.19 87 ILE A C 1
ATOM 706 O O . ILE A 1 87 ? -0.893 -1.532 10.962 1.00 77.19 87 ILE A O 1
ATOM 710 N N . ARG A 1 88 ? -1.405 0.663 10.851 1.00 82.88 88 ARG A N 1
ATOM 711 C CA . ARG A 1 88 ? -1.482 0.871 12.300 1.00 82.88 88 ARG A CA 1
ATOM 712 C C . ARG A 1 88 ? -2.535 -0.043 12.930 1.00 82.88 88 ARG A C 1
ATOM 714 O O . ARG A 1 88 ? -2.214 -0.771 13.866 1.00 82.88 88 ARG A O 1
ATOM 721 N N . MET A 1 89 ? -3.745 -0.084 12.372 1.00 80.50 89 MET A N 1
ATOM 722 C CA . MET A 1 89 ? -4.822 -0.945 12.869 1.00 80.50 89 MET A CA 1
ATOM 723 C C . MET A 1 89 ? -4.449 -2.437 12.820 1.00 80.50 89 MET A C 1
ATOM 725 O O . MET A 1 89 ? -4.776 -3.196 13.736 1.00 80.50 89 MET A O 1
ATOM 729 N N . VAL A 1 90 ? -3.776 -2.895 11.760 1.00 83.38 90 VAL A N 1
ATOM 730 C CA . VAL A 1 90 ? -3.352 -4.300 11.645 1.00 83.38 90 VAL A CA 1
ATOM 731 C C . VAL A 1 90 ? -2.288 -4.639 12.688 1.00 83.38 90 VAL A C 1
ATOM 733 O O . VAL A 1 90 ? -2.401 -5.676 13.342 1.00 83.38 90 VAL A O 1
ATOM 736 N N . ILE A 1 91 ? -1.301 -3.767 12.906 1.00 79.31 91 ILE A N 1
ATOM 737 C CA . ILE A 1 91 ? -0.273 -3.957 13.942 1.00 79.31 91 ILE A CA 1
ATOM 738 C C . ILE A 1 91 ? -0.907 -3.986 15.334 1.00 79.31 91 ILE A C 1
ATOM 740 O O . ILE A 1 91 ? -0.575 -4.856 16.133 1.00 79.31 91 ILE A O 1
ATOM 744 N N . GLU A 1 92 ? -1.861 -3.099 15.620 1.00 79.19 92 GLU A N 1
ATOM 745 C CA . GLU A 1 92 ? -2.607 -3.106 16.884 1.00 79.19 92 GLU A CA 1
ATOM 746 C C . GLU A 1 92 ? -3.375 -4.419 17.089 1.00 79.19 92 GLU A C 1
ATOM 748 O O . GLU A 1 92 ? -3.351 -5.006 18.178 1.00 79.19 92 GLU A O 1
ATOM 753 N N . ARG A 1 93 ? -4.015 -4.937 16.032 1.00 77.88 93 ARG A N 1
ATOM 754 C CA . ARG A 1 93 ? -4.677 -6.248 16.069 1.00 77.88 93 ARG A CA 1
ATOM 755 C C . ARG A 1 93 ? -3.676 -7.373 16.326 1.00 77.88 93 ARG A C 1
ATOM 757 O O . ARG A 1 93 ? -3.942 -8.201 17.193 1.00 77.88 93 ARG A O 1
ATOM 764 N N . LEU A 1 94 ? -2.528 -7.381 15.650 1.00 81.00 94 LEU A N 1
ATOM 765 C CA . LEU A 1 94 ? -1.469 -8.379 15.848 1.00 81.00 94 LEU A CA 1
ATOM 766 C C . LEU A 1 94 ? -0.851 -8.301 17.255 1.00 81.00 94 LEU A C 1
ATOM 768 O O . LEU A 1 94 ? -0.669 -9.326 17.906 1.00 81.00 94 LEU A O 1
ATOM 772 N N . ALA A 1 95 ? -0.618 -7.098 17.781 1.00 75.62 95 ALA A N 1
ATOM 773 C CA . ALA A 1 95 ? -0.135 -6.880 19.144 1.00 75.62 95 ALA A CA 1
ATOM 774 C C . ALA A 1 95 ? -1.144 -7.364 20.202 1.00 75.62 95 ALA A C 1
ATOM 776 O O . ALA A 1 95 ? -0.767 -7.863 21.264 1.00 75.62 95 ALA A O 1
ATOM 777 N N . THR A 1 96 ? -2.443 -7.273 19.904 1.00 67.38 96 THR A N 1
ATOM 778 C CA . THR A 1 96 ? -3.505 -7.778 20.786 1.00 67.38 96 THR A CA 1
ATOM 779 C C . THR A 1 96 ? -3.549 -9.310 20.821 1.00 67.38 96 THR A C 1
ATOM 781 O O . THR A 1 96 ? -3.902 -9.876 21.856 1.00 67.38 96 THR A O 1
ATOM 784 N N . ILE A 1 97 ? -3.132 -9.994 19.747 1.00 65.31 97 ILE A N 1
ATOM 785 C CA . ILE A 1 97 ? -3.026 -11.465 19.716 1.00 65.31 97 ILE A CA 1
ATOM 786 C C . ILE A 1 97 ? -1.985 -11.947 20.742 1.00 65.31 97 ILE A C 1
ATOM 788 O O . ILE A 1 97 ? -2.243 -12.914 21.452 1.00 65.31 97 ILE A O 1
ATOM 792 N N . GLY A 1 98 ? -0.878 -11.215 20.926 1.00 58.47 98 GLY A N 1
ATOM 793 C CA . GLY A 1 98 ? 0.114 -11.498 21.975 1.00 58.47 98 GLY A CA 1
ATOM 794 C C . GLY A 1 98 ? -0.369 -11.210 23.406 1.00 58.47 98 GLY A C 1
ATOM 795 O O . GLY A 1 98 ? 0.077 -11.848 24.354 1.00 58.47 98 GLY A O 1
ATOM 796 N N . ARG A 1 99 ? -1.330 -10.293 23.587 1.00 54.56 99 ARG A N 1
ATOM 797 C CA . ARG A 1 99 ? -1.932 -9.973 24.900 1.00 54.56 99 ARG A CA 1
ATOM 798 C C . ARG A 1 99 ? -3.110 -10.868 25.290 1.00 54.56 99 ARG A C 1
ATOM 800 O O . ARG A 1 99 ? -3.625 -10.736 26.403 1.00 54.56 99 ARG A O 1
ATOM 807 N N . PHE A 1 100 ? -3.535 -11.790 24.426 1.00 50.38 100 PHE A N 1
ATOM 808 C CA . PHE A 1 100 ? -4.673 -12.666 24.718 1.00 50.38 100 PHE A CA 1
ATOM 809 C C . PHE A 1 100 ? -4.388 -13.685 25.840 1.00 50.38 100 PHE A C 1
ATOM 811 O O . PHE A 1 100 ? -5.325 -14.235 26.413 1.00 50.38 100 PHE A O 1
ATOM 818 N N . GLN A 1 101 ? -3.123 -13.860 26.243 1.00 50.97 101 GLN A N 1
ATOM 819 C CA . GLN A 1 101 ? -2.759 -14.658 27.420 1.00 50.97 101 GLN A CA 1
ATOM 820 C C . GLN A 1 101 ? -2.975 -13.945 28.770 1.00 50.97 101 GLN A C 1
ATOM 822 O O . GLN A 1 101 ? -3.086 -14.625 29.784 1.00 50.97 101 GLN A O 1
ATOM 827 N N . SER A 1 102 ? -3.114 -12.611 28.820 1.00 48.81 102 SER A N 1
ATOM 828 C CA . SER A 1 102 ? -3.300 -11.877 30.092 1.00 48.81 102 SER A CA 1
ATOM 829 C C . SER A 1 102 ? -4.728 -11.395 30.354 1.00 48.81 102 SER A C 1
ATOM 831 O O . SER A 1 102 ? -4.969 -10.757 31.375 1.00 48.81 102 SER A O 1
ATOM 833 N N . ARG A 1 103 ? -5.700 -11.682 29.474 1.00 46.06 103 ARG A N 1
ATOM 834 C CA . ARG A 1 103 ? -7.086 -11.189 29.635 1.00 46.06 103 ARG A CA 1
ATOM 835 C C . ARG A 1 103 ? -8.107 -12.226 30.102 1.00 46.06 103 ARG A C 1
ATOM 837 O O . ARG A 1 103 ? -9.298 -11.932 30.110 1.00 46.06 103 ARG A O 1
ATOM 844 N N . HIS A 1 104 ? -7.656 -13.376 30.599 1.00 46.06 104 HIS A N 1
ATOM 845 C CA . HIS A 1 104 ? -8.502 -14.338 31.324 1.00 46.06 104 HIS A CA 1
ATOM 846 C C . HIS A 1 104 ? -8.841 -13.905 32.772 1.00 46.06 104 HIS A C 1
ATOM 848 O O . HIS A 1 104 ? -9.129 -14.734 33.627 1.00 46.06 104 HIS A O 1
ATOM 854 N N . GLN A 1 105 ? -8.840 -12.598 33.057 1.00 46.59 105 GLN A N 1
ATOM 855 C CA . GLN A 1 105 ? -9.299 -12.012 34.326 1.00 46.59 105 GLN A CA 1
ATOM 856 C C . GLN A 1 105 ? -10.312 -10.875 34.116 1.00 46.59 105 GLN A C 1
ATOM 858 O O . GLN A 1 105 ? -10.396 -9.935 34.896 1.00 46.59 105 GLN A O 1
ATOM 863 N N . LEU A 1 106 ? -11.126 -10.963 33.065 1.00 51.25 106 LEU A N 1
ATOM 864 C CA . LEU A 1 106 ? -12.437 -10.309 33.052 1.00 51.25 106 LEU A CA 1
ATOM 865 C C . LEU A 1 106 ? -13.518 -11.388 33.097 1.00 51.25 106 LEU A C 1
ATOM 867 O O . LEU A 1 106 ? -14.405 -11.443 32.253 1.00 51.25 106 LEU A O 1
ATOM 871 N N . ILE A 1 107 ? -13.435 -12.267 34.097 1.00 56.19 107 ILE A N 1
ATOM 872 C CA . ILE A 1 107 ? -14.661 -12.836 34.649 1.00 56.19 107 ILE A CA 1
ATOM 873 C C . ILE A 1 107 ? -15.384 -11.606 35.188 1.00 56.19 107 ILE A C 1
ATOM 875 O O . ILE A 1 107 ? -14.870 -10.960 36.104 1.00 56.19 107 ILE A O 1
ATOM 879 N N . ALA A 1 108 ? -16.487 -11.198 34.553 1.00 56.59 108 ALA A N 1
ATOM 880 C CA . ALA A 1 108 ? -17.395 -10.236 35.159 1.00 56.59 108 ALA A CA 1
ATOM 881 C C . ALA A 1 108 ? -17.581 -10.702 36.602 1.00 56.59 108 ALA A C 1
ATOM 883 O O . ALA A 1 108 ? -18.025 -11.830 36.809 1.00 56.59 108 ALA A O 1
ATOM 884 N N . SER A 1 109 ? -17.104 -9.918 37.576 1.00 61.91 109 SER A N 1
ATOM 885 C CA . SER A 1 109 ? -17.200 -10.298 38.984 1.00 61.91 109 SER A CA 1
ATOM 886 C C . SER A 1 109 ? -18.639 -10.738 39.210 1.00 61.91 109 SER A C 1
ATOM 888 O O . SER A 1 109 ? -19.537 -9.978 38.849 1.00 61.91 109 SER A O 1
ATOM 890 N N . ASN A 1 110 ? -18.875 -11.956 39.717 1.00 68.50 110 ASN A N 1
ATOM 891 C CA . ASN A 1 110 ? -20.235 -12.490 39.893 1.00 68.50 110 ASN A CA 1
ATOM 892 C C . ASN A 1 110 ? -21.166 -11.457 40.552 1.00 68.50 110 ASN A C 1
ATOM 894 O O . ASN A 1 110 ? -22.327 -11.349 40.180 1.00 68.50 110 ASN A O 1
ATOM 898 N N . LYS A 1 111 ? -20.602 -10.596 41.409 1.00 77.00 111 LYS A N 1
ATOM 899 C CA . LYS A 1 111 ? -21.265 -9.448 42.036 1.00 77.00 111 LYS A CA 1
ATOM 900 C C . LYS A 1 111 ? -21.905 -8.457 41.059 1.00 77.00 111 LYS A C 1
ATOM 902 O O . LYS A 1 111 ? -22.977 -7.942 41.338 1.00 77.00 111 LYS A O 1
ATOM 907 N N . THR A 1 112 ? -21.264 -8.141 39.934 1.00 81.00 112 THR A N 1
ATOM 908 C CA . THR A 1 112 ? -21.816 -7.214 38.930 1.00 81.00 112 THR A CA 1
ATOM 909 C C . THR A 1 112 ? -22.994 -7.843 38.194 1.00 81.00 112 THR A C 1
ATOM 911 O O . THR A 1 112 ? -23.962 -7.152 37.891 1.00 81.00 112 THR A O 1
ATOM 914 N N . VAL A 1 113 ? -22.930 -9.152 37.931 1.00 84.75 113 VAL A N 1
ATOM 915 C CA . VAL A 1 113 ? -24.035 -9.896 37.314 1.00 84.75 113 VAL A CA 1
ATOM 916 C C . VAL A 1 113 ? -25.202 -10.019 38.294 1.00 84.75 113 VAL A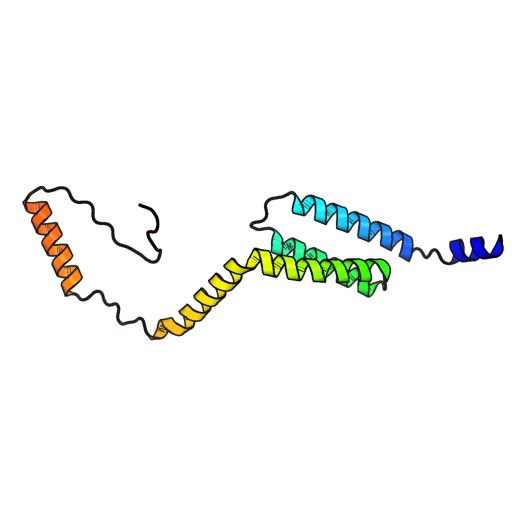 C 1
ATOM 918 O O . VAL A 1 113 ? -26.330 -9.721 37.914 1.00 84.75 113 VAL A O 1
ATOM 921 N N . GLU A 1 114 ? -24.938 -10.364 39.556 1.00 86.50 114 GLU A N 1
ATOM 922 C CA . GLU A 1 114 ? -25.949 -10.394 40.624 1.00 86.50 114 GLU A CA 1
ATOM 923 C C . GLU A 1 114 ? -26.625 -9.035 40.804 1.00 86.50 114 GLU A C 1
ATOM 925 O O . GLU A 1 114 ? -27.849 -8.963 40.760 1.00 86.50 114 GLU A O 1
ATOM 930 N N . ALA A 1 115 ? -25.853 -7.949 40.902 1.00 86.94 115 ALA A N 1
ATOM 931 C CA . ALA A 1 115 ? -26.404 -6.603 41.045 1.00 86.94 115 ALA A CA 1
ATOM 932 C C . ALA A 1 115 ? -27.261 -6.186 39.838 1.00 86.94 115 ALA A C 1
ATOM 934 O O . ALA A 1 115 ? -28.294 -5.536 40.010 1.00 86.94 115 ALA A O 1
ATOM 935 N N . LEU A 1 116 ? -26.868 -6.569 38.615 1.00 90.62 116 LEU A N 1
ATOM 936 C CA . LEU A 1 116 ? -27.663 -6.313 37.413 1.00 90.62 116 LEU A CA 1
ATOM 937 C C . LEU A 1 116 ? -28.991 -7.080 37.466 1.00 90.62 116 LEU A C 1
ATOM 939 O O . LEU A 1 116 ? -30.043 -6.493 37.224 1.00 90.62 116 LEU A O 1
ATOM 943 N N . VAL A 1 117 ? -28.949 -8.371 37.804 1.00 92.00 117 VAL A N 1
ATOM 944 C CA . VAL A 1 117 ? -30.142 -9.225 37.899 1.00 92.00 117 VAL A CA 1
ATOM 945 C C . VAL A 1 117 ? -31.088 -8.722 38.988 1.00 92.00 117 VAL A C 1
ATOM 947 O O . VAL A 1 117 ? -32.284 -8.595 38.740 1.00 92.00 117 VAL A O 1
ATOM 950 N N . GLU A 1 118 ? -30.565 -8.375 40.163 1.00 93.69 118 GLU A N 1
ATOM 951 C CA . GLU A 1 118 ? -31.353 -7.821 41.265 1.00 93.69 118 GLU A CA 1
ATOM 952 C C . GLU A 1 118 ? -32.011 -6.490 40.875 1.00 93.69 118 GLU A C 1
ATOM 954 O O . GLU A 1 118 ? -33.212 -6.307 41.078 1.00 93.69 118 GLU A O 1
ATOM 959 N N . SER A 1 119 ? -31.265 -5.597 40.219 1.00 92.25 119 SER A N 1
ATOM 960 C CA . SER A 1 119 ? -31.795 -4.312 39.745 1.00 92.25 119 SER A CA 1
ATOM 961 C C . SER A 1 119 ? -32.907 -4.494 38.708 1.00 92.25 119 SER A C 1
ATOM 963 O O . SER A 1 119 ? -33.942 -3.836 38.793 1.00 92.25 119 SER A O 1
ATOM 965 N N . VAL A 1 120 ? -32.737 -5.416 37.754 1.00 95.12 120 VAL A N 1
ATOM 966 C CA . VAL A 1 120 ? -33.760 -5.719 36.738 1.00 95.12 120 VAL A CA 1
ATOM 967 C C . VAL A 1 120 ? -35.006 -6.337 37.373 1.00 95.12 120 VAL A C 1
ATOM 969 O O . VAL A 1 120 ? -36.122 -5.958 37.017 1.00 95.12 120 VAL A O 1
ATOM 972 N N . CYS A 1 121 ? -34.839 -7.237 38.345 1.00 94.50 121 CYS A N 1
ATOM 973 C CA . CYS A 1 121 ? -35.951 -7.819 39.096 1.00 94.50 121 CYS A CA 1
ATOM 974 C C . CYS A 1 121 ? -36.743 -6.758 39.873 1.00 94.50 121 CYS A C 1
ATOM 976 O O . CYS A 1 121 ? -37.973 -6.805 39.876 1.00 94.50 121 CYS A O 1
ATOM 978 N N . ASN A 1 122 ? -36.066 -5.788 40.494 1.00 96.31 122 ASN A N 1
ATOM 979 C CA . ASN A 1 122 ? -36.724 -4.694 41.212 1.00 96.31 122 ASN A CA 1
ATOM 980 C C . ASN A 1 122 ? -37.483 -3.764 40.253 1.00 96.31 122 ASN A C 1
ATOM 982 O O . ASN A 1 122 ? -38.663 -3.501 40.465 1.00 96.31 122 ASN A O 1
ATOM 986 N N . LEU A 1 123 ? -36.868 -3.374 39.131 1.00 95.06 123 LEU A N 1
ATOM 987 C CA . LEU A 1 123 ? -37.530 -2.569 38.096 1.00 95.06 123 LEU A CA 1
ATOM 988 C C . LEU A 1 123 ? -38.771 -3.268 37.516 1.00 95.06 123 LEU A C 1
ATOM 990 O O . LEU A 1 123 ? -39.797 -2.627 37.291 1.00 95.06 123 LEU A O 1
ATOM 994 N N . ALA A 1 124 ? -38.708 -4.589 37.316 1.00 94.50 124 ALA A N 1
ATOM 995 C CA . ALA A 1 124 ? -39.843 -5.379 36.847 1.00 94.50 124 ALA A CA 1
ATOM 996 C C . ALA A 1 124 ? -40.985 -5.441 37.877 1.00 94.50 124 ALA A C 1
ATOM 998 O O . ALA A 1 124 ? -42.153 -5.336 37.495 1.00 94.50 124 ALA A O 1
ATOM 999 N N . ARG A 1 125 ? -40.664 -5.579 39.174 1.00 95.12 125 ARG A N 1
ATOM 1000 C CA . ARG A 1 125 ? -41.652 -5.549 40.270 1.00 95.12 125 ARG A CA 1
ATOM 1001 C C . ARG A 1 125 ? -42.378 -4.209 40.341 1.00 95.12 125 ARG A C 1
ATOM 1003 O O . ARG A 1 125 ? -43.601 -4.195 40.464 1.00 95.12 125 ARG A O 1
ATOM 1010 N N . ASP A 1 126 ? -41.641 -3.119 40.163 1.00 96.50 126 ASP A N 1
ATOM 1011 C CA . ASP A 1 126 ? -42.177 -1.757 40.218 1.00 96.50 126 ASP A CA 1
ATOM 1012 C C . ASP A 1 126 ? -42.794 -1.295 38.883 1.00 96.50 126 ASP A C 1
ATOM 1014 O O . ASP A 1 126 ? -43.292 -0.175 38.776 1.00 96.50 126 ASP A O 1
ATOM 1018 N N . LYS A 1 127 ? -42.799 -2.162 37.856 1.00 94.06 127 LYS A N 1
ATOM 1019 C CA . LYS A 1 127 ? -43.285 -1.883 36.490 1.00 94.06 127 LYS A CA 1
ATOM 1020 C C . LYS A 1 127 ? -42.615 -0.665 35.839 1.00 94.06 127 LYS A C 1
ATOM 1022 O O . LYS A 1 127 ? -43.241 0.062 35.067 1.00 94.06 127 LYS A O 1
ATOM 1027 N N . ILE A 1 128 ? -41.331 -0.463 36.116 1.00 95.00 128 ILE A N 1
ATOM 1028 C CA . ILE A 1 128 ? -40.525 0.617 35.546 1.00 95.00 128 ILE A CA 1
ATOM 1029 C C . ILE A 1 128 ? -39.841 0.105 34.273 1.00 95.00 128 ILE A C 1
ATOM 1031 O O . ILE A 1 128 ? -39.040 -0.827 34.311 1.00 95.00 128 ILE A O 1
ATOM 1035 N N . GLY A 1 129 ? -40.147 0.724 33.130 1.00 91.06 129 GLY A N 1
ATOM 1036 C CA . GLY A 1 129 ? -39.462 0.436 31.869 1.00 91.06 129 GLY A CA 1
ATOM 1037 C C . GLY A 1 129 ? -38.022 0.953 31.890 1.00 91.06 129 GLY A C 1
ATOM 1038 O O . GLY A 1 129 ? -37.793 2.124 32.186 1.00 91.06 129 GLY A O 1
ATOM 1039 N N . ALA A 1 130 ? -37.055 0.099 31.552 1.00 92.25 130 ALA A N 1
ATOM 1040 C CA . ALA A 1 130 ? -35.637 0.450 31.513 1.00 92.25 130 ALA A CA 1
ATOM 1041 C C . ALA A 1 130 ? -34.973 -0.034 30.218 1.00 92.25 130 ALA A C 1
ATOM 1043 O O . ALA A 1 130 ? -35.301 -1.101 29.698 1.00 92.25 130 ALA A O 1
ATOM 1044 N N . LEU A 1 131 ? -34.009 0.744 29.719 1.00 90.75 131 LEU A N 1
ATOM 1045 C CA . LEU A 1 131 ? -33.155 0.386 28.587 1.00 90.75 131 LEU A CA 1
ATOM 1046 C C . LEU A 1 131 ? -31.730 0.157 29.097 1.00 90.75 131 LEU A C 1
ATOM 1048 O O . LEU A 1 131 ? -31.097 1.076 29.611 1.00 90.75 131 LEU A O 1
ATOM 1052 N N . ILE A 1 132 ? -31.225 -1.066 28.945 1.00 88.12 132 ILE A N 1
ATOM 1053 C CA . ILE A 1 132 ? -29.887 -1.453 29.404 1.00 88.12 132 ILE A CA 1
ATOM 1054 C C . ILE A 1 132 ? -29.006 -1.709 28.184 1.00 88.12 132 ILE A C 1
ATOM 1056 O O . ILE A 1 132 ? -29.294 -2.592 27.378 1.00 88.12 132 ILE A O 1
ATOM 1060 N N . VAL A 1 133 ? -27.915 -0.952 28.059 1.00 85.31 133 VAL A N 1
ATOM 1061 C CA . VAL A 1 133 ? -26.950 -1.091 26.960 1.00 85.31 133 VAL A CA 1
ATOM 1062 C C . VAL A 1 133 ? -25.698 -1.801 27.469 1.00 85.31 133 VAL A C 1
ATOM 1064 O O . VAL A 1 133 ? -24.949 -1.260 28.281 1.00 85.31 133 VAL A O 1
ATOM 1067 N N . LEU A 1 134 ? -25.450 -3.016 26.976 1.00 81.62 134 LEU A N 1
ATOM 1068 C CA . LEU A 1 134 ? -24.246 -3.787 27.292 1.00 81.62 134 LEU A CA 1
ATOM 1069 C C . LEU A 1 134 ? -23.205 -3.602 26.186 1.00 81.62 134 LEU A C 1
ATOM 1071 O O . LEU A 1 134 ? -23.405 -4.006 25.040 1.00 81.62 134 LEU A O 1
ATOM 1075 N N . LYS A 1 135 ? -22.069 -2.992 26.529 1.00 70.94 135 LYS A N 1
ATOM 1076 C CA . LYS A 1 135 ? -20.972 -2.772 25.582 1.00 70.94 135 LYS A CA 1
ATOM 1077 C C . LYS A 1 135 ? -20.242 -4.088 25.294 1.00 70.94 135 LYS A C 1
ATOM 1079 O O . LYS A 1 135 ? -19.690 -4.706 26.199 1.00 70.94 135 LYS A O 1
ATOM 1084 N N . ALA A 1 136 ? -20.206 -4.481 24.022 1.00 67.06 136 ALA A N 1
ATOM 1085 C CA . ALA A 1 136 ? -19.419 -5.613 23.540 1.00 67.06 136 ALA A CA 1
ATOM 1086 C C . ALA A 1 136 ? -17.983 -5.169 23.176 1.00 67.06 136 ALA A C 1
ATOM 1088 O O . ALA A 1 136 ? -17.329 -4.440 23.917 1.00 67.06 136 ALA A O 1
ATOM 1089 N N . LYS A 1 137 ? -17.447 -5.616 22.037 1.00 55.31 137 LYS A N 1
ATOM 1090 C CA . LYS A 1 137 ? -16.030 -5.425 21.681 1.00 55.31 137 LYS A CA 1
ATOM 1091 C C . LYS A 1 137 ? -15.696 -4.047 21.087 1.00 55.31 137 LYS A C 1
ATOM 1093 O O . LYS A 1 137 ? -14.534 -3.652 21.116 1.00 55.31 137 LYS A O 1
ATOM 1098 N N . ASN A 1 138 ? -16.686 -3.322 20.568 1.00 49.94 138 ASN A N 1
ATOM 1099 C CA . ASN A 1 138 ? -16.474 -2.059 19.857 1.00 49.94 138 ASN A CA 1
ATOM 1100 C C . ASN A 1 138 ? -16.732 -0.849 20.768 1.00 49.94 138 ASN A C 1
ATOM 1102 O O . ASN A 1 138 ? -17.564 -0.897 21.678 1.00 49.94 138 ASN A O 1
ATOM 1106 N N . LEU A 1 139 ? -15.987 0.236 20.542 1.00 51.56 139 LEU A N 1
ATOM 1107 C CA . LEU A 1 139 ? -16.196 1.509 21.225 1.00 51.56 139 LEU A CA 1
ATOM 1108 C C . LEU A 1 139 ? -17.533 2.100 20.755 1.00 51.56 139 LEU A C 1
ATOM 1110 O O . LEU A 1 139 ? -17.731 2.280 19.560 1.00 51.56 139 LEU A O 1
ATOM 1114 N N . LEU A 1 140 ? -18.444 2.381 21.690 1.00 57.59 140 LEU A N 1
ATOM 1115 C CA . LEU A 1 140 ? -19.603 3.235 21.432 1.00 57.59 140 LEU A CA 1
ATOM 1116 C C . LEU A 1 140 ? -19.103 4.680 21.468 1.00 57.59 140 LEU A C 1
ATOM 1118 O O . LEU A 1 140 ? -19.205 5.360 22.485 1.00 57.59 140 LEU A O 1
ATOM 1122 N N . THR A 1 141 ? -18.412 5.072 20.408 1.00 51.97 141 THR A N 1
ATOM 1123 C CA . THR A 1 141 ? -18.218 6.476 20.056 1.00 51.97 141 THR A CA 1
ATOM 1124 C C . THR A 1 141 ? -19.391 6.849 19.167 1.00 51.97 141 THR A C 1
ATOM 1126 O O . THR A 1 141 ? -19.635 6.157 18.181 1.00 51.97 141 THR A O 1
ATOM 1129 N N . ASP A 1 142 ? -20.095 7.896 19.581 1.00 51.56 142 ASP A N 1
ATOM 1130 C CA . ASP A 1 142 ? -21.295 8.497 18.992 1.00 51.56 142 ASP A CA 1
ATOM 1131 C C . ASP A 1 142 ? -22.630 7.882 19.444 1.00 51.56 142 ASP A C 1
ATOM 1133 O O . ASP A 1 142 ? -23.197 6.981 18.823 1.00 51.56 142 ASP A O 1
ATOM 1137 N N . ILE A 1 143 ? -23.119 8.429 20.566 1.00 49.31 143 ILE A N 1
ATOM 1138 C CA . ILE A 1 143 ? -24.547 8.606 20.869 1.00 49.31 143 ILE A CA 1
ATOM 1139 C C . ILE A 1 143 ? -24.838 10.095 20.700 1.00 49.31 143 ILE A C 1
ATOM 1141 O O . ILE A 1 143 ? -24.011 10.887 21.212 1.00 49.31 143 ILE A O 1
#

pLDDT: mean 74.02, std 13.51, range [46.06, 96.5]

Foldseek 3Di:
DVVVVVVVVVPPDPLVVVLVVLVVVLVVVVVVVVPDDDDPCVVVNVVVLVVSLVVCVVSVVPVSVVVSVVVVVVVVVVCCVVCVPVVVVVVVVVVVVVVPVPPPPPPVPVVVVVVVVVVVVVCVVVVHDDDDDDDDDDDPDDD